Protein AF-A0A5N5E9S9-F1 (afdb_monomer_lite)

Radius of gyration: 21.29 Å; chains: 1; bounding box: 67×39×41 Å

Foldseek 3Di:
DDDDDDDDPVRVVVCVVCPPPDPVNVVVCVVPPPPPVPPVCVVVVQVVQVVVQKDWDWDPDPVDTDIDIGRDDPPPDD

Secondary structure (DSSP, 8-state):
--PPPPPPHHHHHHHHHHTT--HHHHHHHHHTS---SS-HHHHHHHHHHHHTT-EEEE-S-SSS--EEEEPPP-----

Sequence (78 aa):
MNQEPNPSRLETEITAKFAGIPNAQLIRKMEKAQDFGYDDEEFELNRRLKLGGLAWRWSGDFYRPTVEVYKPEVVDGE

Organism: Rhodococcus erythropolis (NCBI:txid1833)

pLDDT: mean 79.98, std 12.41, range [40.47, 93.06]

Structu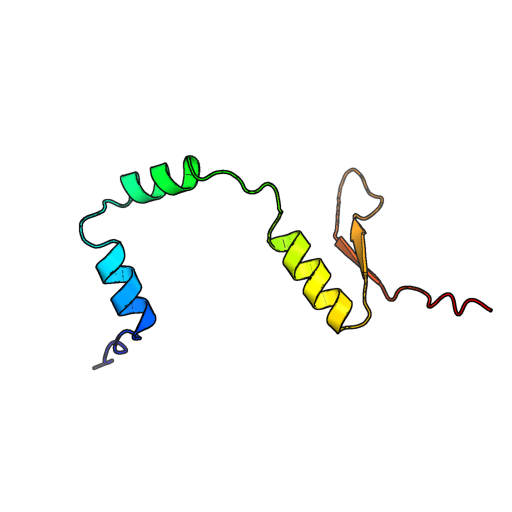re (mmCIF, N/CA/C/O backbone):
data_AF-A0A5N5E9S9-F1
#
_entry.id   AF-A0A5N5E9S9-F1
#
loop_
_atom_site.group_PDB
_atom_site.id
_atom_site.type_symbol
_atom_site.label_atom_id
_atom_site.label_alt_id
_atom_site.label_c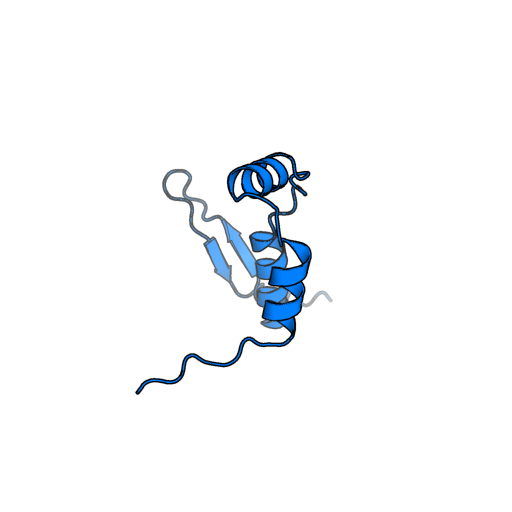omp_id
_atom_site.label_asym_id
_atom_site.label_entity_id
_atom_site.label_seq_id
_atom_site.pdbx_PDB_ins_code
_atom_site.Cartn_x
_atom_site.Cartn_y
_atom_site.Cartn_z
_atom_site.occupancy
_atom_site.B_iso_or_equiv
_atom_site.auth_seq_id
_atom_site.auth_comp_id
_atom_site.auth_asym_id
_atom_site.auth_atom_id
_atom_site.pdbx_PDB_model_num
ATOM 1 N N . MET A 1 1 ? -39.299 -9.672 -5.273 1.00 45.56 1 MET A N 1
ATOM 2 C CA . MET A 1 1 ? -38.604 -9.832 -3.980 1.00 45.56 1 MET A CA 1
ATOM 3 C C . MET A 1 1 ? -37.143 -10.060 -4.311 1.00 45.56 1 MET A C 1
ATOM 5 O O . MET A 1 1 ? -36.847 -11.075 -4.926 1.00 45.56 1 MET A O 1
ATOM 9 N N . ASN A 1 2 ? -36.269 -9.094 -4.030 1.00 55.00 2 ASN A N 1
ATOM 10 C CA . ASN A 1 2 ? -34.830 -9.285 -4.215 1.00 55.00 2 ASN A CA 1
ATOM 11 C C . ASN A 1 2 ? -34.347 -10.149 -3.050 1.00 55.00 2 ASN A C 1
ATOM 13 O O . ASN A 1 2 ? -34.413 -9.706 -1.907 1.00 55.00 2 ASN A O 1
ATOM 17 N N . GLN A 1 3 ? -33.969 -11.396 -3.328 1.00 57.09 3 GLN A N 1
ATOM 18 C CA . GLN A 1 3 ? -33.304 -12.237 -2.337 1.00 57.09 3 GLN A CA 1
ATOM 19 C C . GLN A 1 3 ? -31.941 -11.622 -2.037 1.00 57.09 3 GLN A C 1
ATOM 21 O O . GLN A 1 3 ? -31.160 -11.372 -2.957 1.00 57.09 3 GLN A O 1
ATOM 26 N N . GLU A 1 4 ? -31.675 -11.357 -0.762 1.00 67.62 4 GLU A N 1
ATOM 27 C CA . GLU A 1 4 ? -30.329 -11.016 -0.321 1.00 67.62 4 GLU A CA 1
ATOM 28 C C . GLU A 1 4 ? -29.403 -12.202 -0.631 1.00 67.62 4 GLU A C 1
ATOM 30 O O . GLU A 1 4 ? -29.800 -13.358 -0.436 1.00 67.62 4 GLU A O 1
ATOM 35 N N . PRO A 1 5 ? -28.206 -11.952 -1.186 1.00 74.94 5 PRO A N 1
ATOM 36 C CA . PRO A 1 5 ? -27.275 -13.021 -1.502 1.00 74.94 5 PRO A CA 1
ATOM 37 C C . PRO A 1 5 ? -26.899 -13.768 -0.220 1.00 74.94 5 PRO A C 1
ATOM 39 O O . PRO A 1 5 ? -26.633 -13.155 0.813 1.00 74.94 5 PRO A O 1
ATOM 42 N N . ASN A 1 6 ? -26.867 -15.101 -0.292 1.00 80.88 6 ASN A N 1
ATOM 43 C CA . ASN A 1 6 ? -26.360 -15.902 0.816 1.00 80.88 6 ASN A CA 1
ATOM 44 C C . ASN A 1 6 ? -24.899 -15.518 1.083 1.00 80.88 6 ASN A C 1
ATOM 46 O O . ASN A 1 6 ? -24.115 -15.475 0.127 1.00 80.88 6 ASN A O 1
ATOM 50 N N . PRO A 1 7 ? -24.520 -15.282 2.351 1.00 80.00 7 PRO A N 1
ATOM 51 C CA . PRO A 1 7 ? -23.150 -14.949 2.684 1.00 80.00 7 PRO A CA 1
ATOM 52 C C . PRO A 1 7 ? -22.232 -16.098 2.275 1.00 80.00 7 PRO A C 1
ATOM 54 O O . PRO A 1 7 ? -22.522 -17.282 2.475 1.00 80.00 7 PRO A O 1
ATOM 57 N N . SER A 1 8 ? -21.100 -15.735 1.694 1.00 87.50 8 SER A N 1
ATOM 58 C CA . SER A 1 8 ? -20.011 -16.650 1.418 1.00 87.50 8 SER A CA 1
ATOM 59 C C . SER A 1 8 ? -19.513 -17.305 2.709 1.00 87.50 8 SER A C 1
ATOM 61 O O . SER A 1 8 ? -19.697 -16.821 3.833 1.00 87.50 8 SER A O 1
ATOM 63 N N . ARG A 1 9 ? -18.812 -18.429 2.548 1.00 86.44 9 ARG A N 1
ATOM 64 C CA . ARG A 1 9 ? -18.141 -19.106 3.660 1.00 86.44 9 ARG A CA 1
ATOM 65 C C . ARG A 1 9 ? -17.197 -18.160 4.415 1.00 86.44 9 ARG A C 1
ATOM 67 O O . ARG A 1 9 ? -17.190 -18.172 5.641 1.00 86.44 9 ARG A O 1
ATOM 74 N N . LEU A 1 10 ? -16.447 -17.329 3.687 1.00 80.06 10 LEU A N 1
ATOM 75 C CA . LEU A 1 10 ? -15.515 -16.366 4.272 1.00 80.06 10 LEU A CA 1
ATOM 76 C C . LEU A 1 10 ? -16.244 -15.317 5.117 1.00 80.06 10 LEU A C 1
ATOM 78 O O . LEU A 1 10 ? -15.828 -15.043 6.238 1.00 80.06 10 LEU A O 1
ATOM 82 N N . GLU A 1 11 ? -17.348 -14.764 4.613 1.00 80.25 11 GLU A N 1
ATOM 83 C CA . GLU A 1 11 ? -18.161 -13.798 5.362 1.00 80.25 11 GLU A CA 1
ATOM 84 C C . GLU A 1 11 ? -18.706 -14.422 6.647 1.00 80.25 11 GLU A C 1
ATOM 86 O O . GLU A 1 11 ? -18.604 -13.820 7.711 1.00 80.25 11 GLU A O 1
ATOM 91 N N . THR A 1 12 ? -19.175 -15.670 6.577 1.00 88.81 12 THR A N 1
ATOM 92 C CA . THR A 1 12 ? -19.654 -16.409 7.754 1.00 88.81 12 THR A CA 1
ATOM 93 C C . THR A 1 12 ? -18.550 -16.593 8.803 1.00 88.81 12 THR A C 1
ATOM 95 O O . THR A 1 12 ? -18.767 -16.348 9.991 1.00 88.81 12 THR A O 1
ATOM 98 N N . GLU A 1 13 ? -17.349 -16.995 8.379 1.00 86.81 13 GLU A N 1
ATOM 99 C CA . GLU A 1 13 ? -16.193 -17.196 9.262 1.00 86.81 13 GLU A CA 1
ATOM 100 C C . GLU A 1 13 ? -15.712 -15.874 9.893 1.00 86.81 13 GLU A C 1
ATOM 102 O O . GLU A 1 13 ? -15.400 -15.829 11.087 1.00 86.81 13 GLU A O 1
ATOM 107 N N . ILE A 1 14 ? -15.708 -14.778 9.125 1.00 83.62 14 ILE A N 1
ATOM 108 C CA . ILE A 1 14 ? -15.374 -13.432 9.612 1.00 83.62 14 ILE A CA 1
ATOM 109 C C . ILE A 1 14 ? -16.414 -12.964 10.634 1.00 83.62 14 ILE A C 1
ATOM 111 O O . ILE A 1 14 ? -16.046 -12.553 11.736 1.00 83.62 14 ILE A O 1
ATOM 115 N N . THR A 1 15 ? -17.707 -13.060 10.316 1.00 84.00 15 THR A N 1
ATOM 116 C CA . THR A 1 15 ? -18.783 -12.652 11.227 1.00 84.00 15 THR A CA 1
ATOM 117 C C . THR A 1 15 ? -18.726 -13.435 12.534 1.00 84.00 15 THR A C 1
ATOM 119 O O . THR A 1 15 ? -18.814 -12.830 13.600 1.00 84.00 15 THR A O 1
ATOM 122 N N . ALA A 1 16 ? -18.504 -14.751 12.484 1.00 88.62 16 ALA A N 1
ATOM 123 C CA . ALA A 1 16 ? -18.360 -15.572 13.684 1.00 88.62 16 ALA A CA 1
ATOM 124 C C . ALA A 1 16 ? -17.151 -15.153 14.540 1.00 88.62 16 ALA A C 1
ATOM 126 O O . ALA A 1 16 ? -17.256 -15.066 15.762 1.00 88.62 16 ALA A O 1
ATOM 127 N N . LYS A 1 17 ? -16.014 -14.835 13.909 1.00 85.00 17 LYS A N 1
ATOM 128 C CA . LYS A 1 17 ? -14.782 -14.404 14.592 1.00 85.00 17 LYS A CA 1
ATOM 129 C C . LYS A 1 17 ? -14.935 -13.080 15.345 1.00 85.00 17 LYS A C 1
ATOM 131 O O . LYS A 1 17 ? -14.278 -12.878 16.367 1.00 85.00 17 LYS A O 1
ATOM 136 N N . PHE A 1 18 ? -15.765 -12.175 14.833 1.00 85.62 18 PHE A N 1
ATOM 137 C CA . PHE A 1 18 ? -15.980 -10.848 15.415 1.00 85.62 18 PHE A CA 1
ATOM 138 C C . PHE A 1 18 ? -17.330 -10.709 16.133 1.00 85.62 18 PHE A C 1
ATOM 140 O O . PHE A 1 18 ? -17.651 -9.629 16.633 1.00 85.62 18 PHE A O 1
ATOM 147 N N . ALA A 1 19 ? -18.101 -11.795 16.235 1.00 87.31 19 ALA A N 1
ATOM 148 C CA . ALA A 1 19 ? -19.370 -11.821 16.945 1.00 87.31 19 ALA A CA 1
ATOM 149 C C . ALA A 1 19 ? -19.185 -11.371 18.404 1.00 87.31 19 ALA A C 1
ATOM 151 O O . ALA A 1 19 ? -18.325 -11.870 19.129 1.00 87.31 19 ALA A O 1
ATOM 152 N N . GLY A 1 20 ? -19.992 -10.399 18.832 1.00 85.81 20 GLY A N 1
ATOM 153 C CA . GLY A 1 20 ? -19.929 -9.845 20.187 1.00 85.81 20 GLY A CA 1
ATOM 154 C C . GLY A 1 20 ? -18.791 -8.849 20.433 1.00 85.81 20 GLY A C 1
ATOM 155 O O . GLY A 1 20 ? -18.659 -8.372 21.557 1.00 85.81 20 GLY A O 1
ATOM 156 N N . ILE A 1 21 ? -17.995 -8.494 19.416 1.00 88.06 21 ILE A N 1
ATOM 157 C CA . ILE A 1 21 ? -16.989 -7.432 19.521 1.00 88.06 21 ILE A CA 1
ATOM 158 C C . ILE A 1 21 ? -17.599 -6.115 19.017 1.00 88.06 21 ILE A C 1
ATOM 160 O O . ILE A 1 21 ? -17.924 -6.011 17.835 1.00 88.06 21 ILE A O 1
ATOM 164 N N . PRO A 1 22 ? -17.741 -5.080 19.866 1.00 89.25 22 PRO A N 1
ATOM 165 C CA . PRO A 1 22 ? -18.225 -3.780 19.420 1.00 89.25 22 PRO A CA 1
ATOM 166 C C . PRO A 1 22 ? -17.255 -3.120 18.434 1.00 89.25 22 PRO A C 1
ATOM 168 O O . PRO A 1 22 ? -16.037 -3.208 18.605 1.00 89.25 22 PRO A O 1
ATOM 171 N N . ASN A 1 23 ? -17.781 -2.347 17.481 1.00 84.62 23 ASN A N 1
ATOM 172 C CA . ASN A 1 23 ? -16.970 -1.615 16.497 1.00 84.62 23 ASN A CA 1
ATOM 173 C C . ASN A 1 23 ? -15.872 -0.761 17.148 1.00 84.62 23 ASN A C 1
ATOM 175 O O . ASN A 1 23 ? -14.732 -0.768 16.695 1.00 84.62 23 ASN A O 1
ATOM 179 N N . ALA A 1 24 ? -16.170 -0.095 18.267 1.00 85.12 24 ALA A N 1
ATOM 180 C CA . ALA A 1 24 ? -15.184 0.700 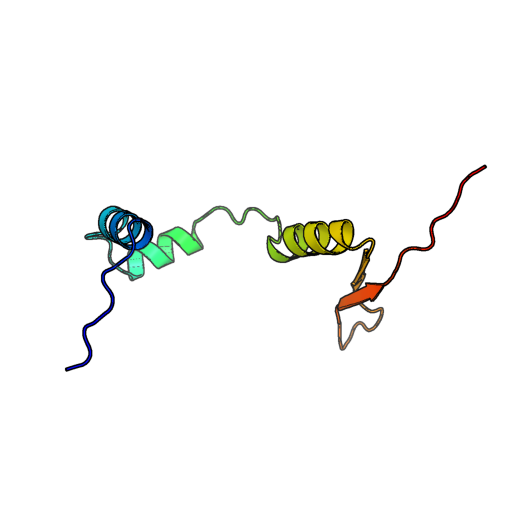19.002 1.00 85.12 24 ALA A CA 1
ATOM 181 C C . ALA A 1 24 ? -13.990 -0.136 19.503 1.00 85.12 24 ALA A C 1
ATOM 183 O O . ALA A 1 24 ? -12.871 0.361 19.600 1.00 85.12 24 ALA A O 1
ATOM 184 N N . GLN A 1 25 ? -14.209 -1.412 19.826 1.00 86.25 25 GLN A N 1
ATOM 185 C CA . GLN A 1 25 ? -13.147 -2.322 20.242 1.00 86.25 25 GLN A CA 1
ATOM 186 C C . GLN A 1 25 ? -12.345 -2.843 19.043 1.00 86.25 25 GLN A C 1
ATOM 188 O O . GLN A 1 25 ? -11.141 -3.041 19.183 1.00 86.25 25 GLN A O 1
ATOM 193 N N . LEU A 1 26 ? -12.976 -3.032 17.879 1.00 83.69 26 LEU A N 1
ATOM 194 C CA . LEU A 1 26 ? -12.277 -3.355 16.629 1.00 83.69 26 LEU A CA 1
ATOM 195 C C . LEU A 1 26 ? -11.350 -2.213 16.209 1.00 83.69 26 LEU A C 1
ATOM 197 O O . LEU A 1 26 ? -10.167 -2.451 15.99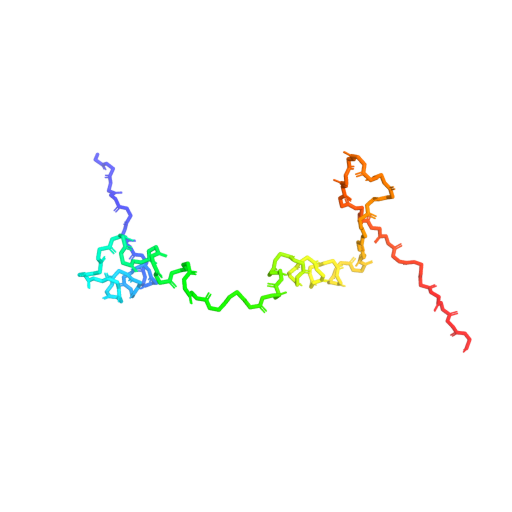1 1.00 83.69 26 LEU A O 1
ATOM 201 N N . ILE A 1 27 ? -11.855 -0.978 16.211 1.00 81.38 27 ILE A N 1
ATOM 202 C CA . ILE A 1 27 ? -11.079 0.226 15.878 1.00 81.38 27 ILE A CA 1
ATOM 203 C C . ILE A 1 27 ? -9.861 0.345 16.800 1.00 81.38 27 ILE A C 1
ATOM 205 O O . ILE A 1 27 ? -8.734 0.388 16.322 1.00 81.38 27 ILE A O 1
ATOM 209 N N . ARG A 1 28 ? -10.050 0.233 18.121 1.00 85.31 28 ARG A N 1
ATOM 210 C CA . ARG A 1 28 ? -8.934 0.253 19.087 1.00 85.31 28 ARG A CA 1
ATOM 211 C C . ARG A 1 28 ? -7.918 -0.869 18.885 1.00 85.31 28 ARG A C 1
ATOM 213 O O . ARG A 1 28 ? -6.773 -0.724 19.299 1.00 85.31 28 ARG A O 1
ATOM 220 N N . LYS A 1 29 ? -8.333 -2.021 18.348 1.00 82.25 29 LYS A N 1
ATOM 221 C CA . LYS A 1 29 ? -7.415 -3.118 18.009 1.00 82.25 29 LYS A CA 1
ATOM 222 C C . LYS A 1 29 ? -6.623 -2.803 16.743 1.00 82.25 29 LYS A C 1
ATOM 224 O O . LYS A 1 29 ? -5.449 -3.136 16.714 1.00 82.25 29 LYS A O 1
ATOM 229 N N . MET A 1 30 ? -7.241 -2.168 15.747 1.00 77.19 30 MET A N 1
ATOM 230 C CA . MET A 1 30 ? -6.572 -1.716 14.522 1.00 77.19 30 MET A CA 1
ATOM 231 C C . MET A 1 30 ? -5.555 -0.611 14.827 1.00 77.19 30 MET A C 1
ATOM 233 O O . MET A 1 30 ? -4.406 -0.728 14.436 1.00 77.19 30 MET A O 1
ATOM 237 N N . GLU A 1 31 ? -5.936 0.392 15.619 1.00 76.12 31 GLU A N 1
ATOM 238 C CA . GLU A 1 31 ? -5.055 1.501 16.032 1.00 76.12 31 GLU A CA 1
ATOM 239 C C . GLU A 1 31 ? -3.853 1.048 16.875 1.00 76.12 31 GLU A C 1
ATOM 241 O O . GLU A 1 31 ? -2.830 1.722 16.921 1.00 76.12 31 GLU A O 1
ATOM 246 N N . LYS A 1 32 ? -3.989 -0.075 17.591 1.00 80.75 32 LYS A N 1
ATOM 247 C CA . LYS A 1 32 ? -2.926 -0.667 18.419 1.00 80.75 32 LYS A CA 1
ATOM 248 C C . LYS A 1 32 ? -2.178 -1.795 17.726 1.00 80.75 32 LYS A C 1
ATOM 250 O O . LYS A 1 32 ? -1.236 -2.329 18.316 1.00 80.75 32 LYS A O 1
ATOM 255 N N . ALA A 1 33 ? -2.637 -2.224 16.552 1.00 76.62 33 ALA A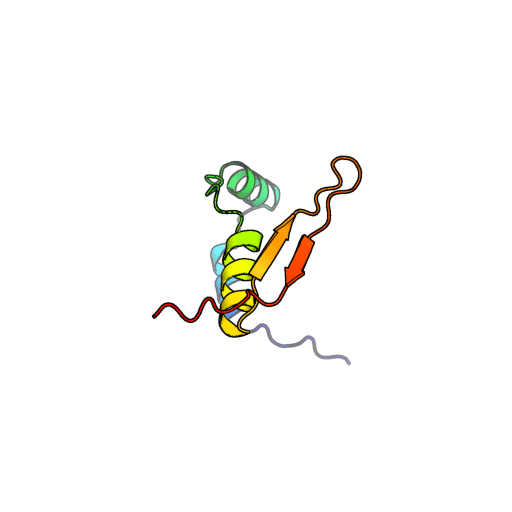 N 1
ATOM 256 C CA . ALA A 1 33 ? -1.896 -3.194 15.775 1.00 76.62 33 ALA A CA 1
ATOM 257 C C . ALA A 1 33 ? -0.527 -2.586 15.481 1.00 76.62 33 ALA A C 1
ATOM 259 O O . ALA A 1 33 ? -0.408 -1.378 15.274 1.00 76.62 33 ALA A O 1
ATOM 260 N N . GLN A 1 34 ? 0.509 -3.417 15.534 1.00 66.75 34 GLN A N 1
ATOM 261 C CA . GLN A 1 34 ? 1.826 -2.982 15.116 1.00 66.75 34 GLN A CA 1
ATOM 262 C C . GLN A 1 34 ? 1.695 -2.509 13.671 1.00 66.75 34 GLN A C 1
ATOM 264 O O . GLN A 1 34 ? 1.320 -3.301 12.807 1.00 66.75 34 GLN A O 1
ATOM 269 N N . ASP A 1 35 ? 1.949 -1.223 13.438 1.00 65.62 35 ASP A N 1
ATOM 270 C CA . ASP A 1 35 ? 2.187 -0.736 12.092 1.00 65.62 35 ASP A CA 1
ATOM 271 C C . ASP A 1 35 ? 3.391 -1.526 11.591 1.00 65.62 35 ASP A C 1
ATOM 273 O O . ASP A 1 35 ? 4.489 -1.451 12.156 1.00 65.62 35 ASP A O 1
ATOM 277 N N . PHE A 1 36 ? 3.148 -2.414 10.631 1.00 58.19 36 PHE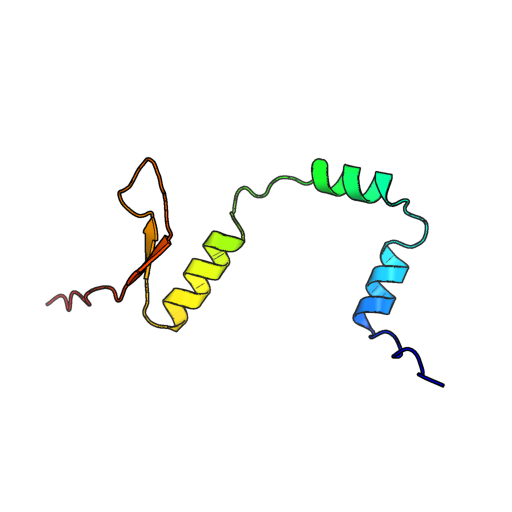 A N 1
ATOM 278 C CA . PHE A 1 36 ? 4.187 -3.311 10.161 1.00 58.19 36 PHE A CA 1
ATOM 279 C C . PHE A 1 36 ? 5.266 -2.538 9.395 1.00 58.19 36 PHE A C 1
ATOM 281 O O . PHE A 1 36 ? 6.290 -3.138 9.079 1.00 58.19 36 PHE A O 1
ATOM 288 N N . GLY A 1 37 ? 5.074 -1.236 9.121 1.00 54.59 37 GLY A N 1
ATOM 289 C CA . GLY A 1 37 ? 6.057 -0.349 8.492 1.00 54.59 37 GLY A CA 1
ATOM 290 C C . GLY A 1 37 ? 6.406 -0.731 7.051 1.00 54.59 37 GLY A C 1
ATOM 291 O O . GLY A 1 37 ? 7.112 0.006 6.369 1.00 54.59 37 GLY A O 1
ATOM 292 N N . TYR A 1 38 ? 5.917 -1.879 6.587 1.00 53.62 38 TYR A N 1
ATOM 293 C CA . TYR A 1 38 ? 5.755 -2.205 5.190 1.00 53.62 38 TYR A CA 1
ATOM 294 C C . TYR A 1 38 ? 4.482 -1.507 4.747 1.00 53.62 38 TYR A C 1
ATOM 296 O O . TYR A 1 38 ? 3.391 -1.915 5.141 1.00 53.62 38 TYR A O 1
ATOM 304 N N . ASP A 1 39 ? 4.644 -0.454 3.959 1.00 63.25 39 ASP A N 1
ATOM 305 C CA . ASP A 1 39 ? 3.567 0.064 3.135 1.00 63.25 39 ASP A CA 1
ATOM 306 C C . ASP A 1 39 ? 3.153 -1.089 2.202 1.00 63.25 39 ASP A C 1
ATOM 308 O O . ASP A 1 39 ? 3.878 -1.476 1.278 1.00 63.25 39 ASP A O 1
ATOM 312 N N . ASP A 1 40 ? 2.070 -1.781 2.552 1.00 64.25 40 ASP A N 1
ATOM 313 C CA . ASP A 1 40 ? 1.569 -2.945 1.822 1.00 64.25 40 ASP A CA 1
ATOM 314 C C . ASP A 1 40 ? 1.223 -2.570 0.378 1.00 64.25 40 ASP A C 1
ATOM 316 O O . ASP A 1 40 ? 1.361 -3.392 -0.537 1.00 64.25 40 ASP A O 1
ATOM 320 N N . GLU A 1 41 ? 0.892 -1.298 0.170 1.00 72.38 41 GLU A N 1
ATOM 321 C CA . GLU A 1 41 ? 0.731 -0.664 -1.126 1.00 72.38 41 GLU A CA 1
ATOM 322 C C . GLU A 1 41 ? 2.048 -0.660 -1.914 1.00 72.38 41 GLU A C 1
ATOM 324 O O . GLU A 1 41 ? 2.065 -1.116 -3.059 1.00 72.38 41 GLU A O 1
ATOM 329 N N . GLU A 1 42 ? 3.171 -0.248 -1.314 1.00 75.94 42 GLU A N 1
ATOM 330 C CA . GLU A 1 42 ? 4.494 -0.279 -1.953 1.00 75.94 42 GLU A CA 1
ATOM 331 C C . GLU A 1 42 ? 4.944 -1.715 -2.265 1.00 75.94 42 GLU A C 1
ATOM 333 O O . GLU A 1 42 ? 5.471 -1.989 -3.352 1.00 75.94 42 GLU A O 1
ATOM 338 N N . PHE A 1 43 ? 4.732 -2.661 -1.347 1.00 80.62 43 PHE A N 1
ATOM 339 C CA . PHE A 1 43 ? 5.108 -4.058 -1.571 1.00 80.62 43 PHE A CA 1
ATOM 340 C C . PHE A 1 43 ? 4.317 -4.682 -2.729 1.00 80.62 43 PHE A C 1
ATOM 342 O O . PHE A 1 43 ? 4.902 -5.299 -3.628 1.00 80.62 43 PHE A O 1
ATOM 349 N N . GLU A 1 44 ? 2.994 -4.510 -2.747 1.00 85.50 44 GLU A N 1
ATOM 350 C CA . GLU A 1 44 ? 2.151 -5.044 -3.817 1.00 85.50 44 GLU A CA 1
ATOM 351 C C . GLU A 1 44 ? 2.370 -4.293 -5.142 1.00 85.50 44 GLU A C 1
ATOM 353 O O . GLU A 1 44 ? 2.368 -4.925 -6.203 1.00 85.50 44 GLU A O 1
ATOM 358 N N . LEU A 1 45 ? 2.648 -2.985 -5.110 1.00 83.94 45 LEU A N 1
ATOM 359 C CA . LEU A 1 45 ? 3.029 -2.203 -6.289 1.00 83.94 45 LEU A CA 1
ATOM 360 C C . LEU A 1 45 ? 4.322 -2.743 -6.908 1.00 83.94 45 LEU A C 1
ATOM 362 O O . LEU A 1 45 ? 4.351 -3.067 -8.099 1.00 83.94 45 LEU A O 1
ATOM 366 N N . ASN A 1 46 ? 5.364 -2.937 -6.095 1.00 86.50 46 ASN A N 1
ATOM 367 C CA . ASN A 1 46 ? 6.623 -3.542 -6.528 1.00 86.50 46 ASN A CA 1
ATOM 368 C C . ASN A 1 46 ? 6.405 -4.945 -7.108 1.00 86.50 46 ASN A C 1
ATOM 370 O O . ASN A 1 46 ? 6.924 -5.273 -8.179 1.00 86.50 46 ASN A O 1
ATOM 374 N N . ARG A 1 47 ? 5.600 -5.776 -6.436 1.00 88.31 47 ARG A N 1
ATOM 375 C CA . ARG A 1 47 ? 5.284 -7.131 -6.897 1.00 88.31 47 ARG A CA 1
ATOM 376 C C . ARG A 1 47 ? 4.581 -7.125 -8.257 1.00 88.31 47 ARG A C 1
ATOM 378 O O . ARG A 1 47 ? 4.989 -7.872 -9.147 1.00 88.31 47 ARG A O 1
ATOM 385 N N . ARG A 1 48 ? 3.549 -6.295 -8.442 1.00 89.56 48 ARG A N 1
ATOM 386 C CA . ARG A 1 48 ? 2.778 -6.207 -9.697 1.00 89.56 48 ARG A CA 1
ATOM 387 C C . ARG A 1 48 ? 3.600 -5.663 -10.853 1.00 89.56 48 ARG A C 1
ATOM 389 O O . ARG A 1 48 ? 3.551 -6.224 -11.945 1.00 89.56 48 ARG A O 1
ATOM 396 N N . LEU A 1 49 ? 4.364 -4.600 -10.621 1.00 90.62 49 LEU A N 1
ATOM 397 C CA . LEU A 1 49 ? 5.174 -3.986 -11.669 1.00 90.62 49 LEU A CA 1
ATOM 398 C C . LEU A 1 49 ? 6.291 -4.922 -12.125 1.00 90.62 49 LEU A C 1
ATOM 400 O O . LEU A 1 49 ? 6.480 -5.092 -13.329 1.00 90.62 49 LEU A O 1
ATOM 404 N N . LYS A 1 50 ? 6.927 -5.649 -11.197 1.00 90.00 50 LYS A N 1
ATOM 405 C CA . LYS A 1 50 ? 7.928 -6.666 -11.536 1.00 90.00 50 LYS A CA 1
ATOM 406 C C . LYS A 1 50 ? 7.364 -7.780 -12.426 1.00 90.00 50 LYS A C 1
ATOM 408 O O . LYS A 1 50 ? 8.040 -8.192 -13.364 1.00 90.00 50 LYS A O 1
ATOM 413 N N . LEU A 1 51 ? 6.127 -8.235 -12.185 1.00 89.62 51 LEU A N 1
ATOM 414 C CA . LEU A 1 51 ? 5.453 -9.212 -13.058 1.00 89.62 51 LEU A CA 1
ATOM 415 C C . LEU A 1 51 ? 5.230 -8.679 -14.484 1.00 89.62 51 LEU A C 1
ATOM 417 O O . LEU A 1 51 ? 5.193 -9.464 -15.426 1.00 89.62 51 LEU A O 1
ATOM 421 N N . GLY A 1 52 ? 5.095 -7.360 -14.642 1.00 88.94 52 GLY A N 1
ATOM 422 C CA . GLY A 1 52 ? 4.949 -6.685 -15.933 1.00 88.94 52 GLY A CA 1
ATOM 423 C C . GLY A 1 52 ? 6.258 -6.195 -16.560 1.00 88.94 52 GLY A C 1
ATOM 424 O O . GLY A 1 52 ? 6.202 -5.543 -17.601 1.00 88.94 52 GLY A O 1
ATOM 425 N N . GLY A 1 53 ? 7.418 -6.456 -15.942 1.00 91.69 53 GLY A N 1
ATOM 426 C CA . GLY A 1 53 ? 8.701 -5.903 -16.393 1.00 91.69 53 GLY A CA 1
ATOM 427 C C . GLY A 1 53 ? 8.772 -4.376 -16.281 1.00 91.69 53 GLY A C 1
ATOM 428 O O . GLY A 1 53 ? 9.394 -3.720 -17.112 1.00 91.69 53 GLY A O 1
ATOM 429 N N . LEU A 1 54 ? 8.088 -3.806 -15.292 1.00 92.94 54 LEU A N 1
ATOM 430 C CA . LEU A 1 54 ? 8.027 -2.377 -15.012 1.00 92.94 54 LEU A CA 1
ATOM 431 C C . LEU A 1 54 ? 8.662 -2.078 -13.652 1.00 92.94 54 LEU A C 1
ATOM 433 O O . LEU A 1 54 ? 8.744 -2.937 -12.775 1.00 92.94 54 LEU A O 1
ATOM 437 N N . ALA A 1 55 ? 9.078 -0.832 -13.481 1.00 93.00 55 ALA A N 1
ATOM 438 C CA . ALA A 1 55 ? 9.544 -0.260 -12.229 1.00 93.00 55 ALA A CA 1
ATOM 439 C C . ALA A 1 55 ? 8.790 1.047 -11.958 1.00 93.00 55 ALA A C 1
ATOM 441 O O . ALA A 1 55 ? 8.086 1.559 -12.832 1.00 93.00 55 ALA A O 1
ATOM 442 N N . TRP A 1 56 ? 8.923 1.585 -10.749 1.00 92.12 56 TRP A N 1
ATOM 443 C CA . TRP A 1 56 ? 8.351 2.880 -10.404 1.00 92.12 56 TRP A CA 1
ATOM 444 C C . TRP A 1 56 ? 9.303 3.707 -9.547 1.00 92.12 56 TRP A C 1
ATOM 446 O O . TRP A 1 56 ? 10.266 3.187 -8.985 1.00 92.12 56 TRP A O 1
ATOM 456 N N . ARG A 1 57 ? 9.033 5.008 -9.476 1.00 89.06 57 ARG A N 1
ATOM 457 C CA . ARG A 1 57 ? 9.691 5.956 -8.575 1.00 89.06 57 ARG A CA 1
ATOM 458 C C . ARG A 1 57 ? 8.741 7.103 -8.239 1.00 89.06 57 ARG A C 1
ATOM 460 O O . ARG A 1 57 ? 7.789 7.354 -8.977 1.00 89.06 57 ARG A O 1
ATOM 467 N N . TRP A 1 58 ? 9.029 7.837 -7.173 1.00 89.12 58 TRP A N 1
ATOM 468 C CA . TRP A 1 58 ? 8.406 9.139 -6.947 1.00 89.12 58 TRP A CA 1
ATOM 469 C C . TRP A 1 58 ? 8.910 10.160 -7.972 1.00 89.12 58 TRP A C 1
ATOM 471 O O . TRP A 1 58 ? 10.091 10.164 -8.329 1.00 89.12 58 TRP A O 1
ATOM 481 N N . SER A 1 59 ? 8.023 11.038 -8.433 1.00 89.81 59 SER A N 1
ATOM 482 C CA . SER A 1 59 ? 8.384 12.183 -9.263 1.00 89.81 59 SER A CA 1
ATOM 483 C C . SER A 1 59 ? 9.348 13.105 -8.523 1.00 89.81 59 SER A C 1
ATOM 485 O O . SER A 1 59 ? 9.229 13.289 -7.313 1.00 89.81 59 SER A O 1
ATOM 487 N N . GLY A 1 60 ? 10.232 13.778 -9.259 1.00 88.75 60 GLY A N 1
ATOM 488 C CA . GLY A 1 60 ? 11.146 14.773 -8.682 1.00 88.75 60 GLY A CA 1
ATOM 489 C C . GLY A 1 60 ? 10.477 16.068 -8.193 1.00 88.75 60 GLY A C 1
ATOM 490 O O . GLY A 1 60 ? 11.165 16.930 -7.650 1.00 88.75 60 GLY A O 1
ATOM 491 N N . ASP A 1 61 ? 9.165 16.238 -8.400 1.00 87.19 61 ASP A N 1
ATOM 492 C CA . ASP A 1 61 ? 8.409 17.396 -7.914 1.00 87.19 61 ASP A CA 1
ATOM 493 C C . ASP A 1 61 ? 8.105 17.262 -6.414 1.00 87.19 61 ASP A C 1
ATOM 495 O O . ASP A 1 61 ? 7.269 16.463 -5.988 1.00 87.19 61 ASP A O 1
ATOM 499 N N . PHE A 1 62 ? 8.773 18.093 -5.613 1.00 79.06 62 PHE A N 1
ATOM 500 C CA . PHE A 1 62 ? 8.607 18.145 -4.160 1.00 79.06 62 PHE A CA 1
ATOM 501 C C . PHE A 1 62 ? 7.269 18.735 -3.701 1.00 79.06 62 PHE A C 1
ATOM 503 O O . PHE A 1 62 ? 6.844 18.476 -2.577 1.00 79.06 62 PHE A O 1
ATOM 510 N N . TYR A 1 63 ? 6.612 19.547 -4.529 1.00 85.19 63 TYR A N 1
ATOM 511 C CA . TYR A 1 63 ? 5.356 20.212 -4.177 1.00 85.19 63 TYR A CA 1
ATOM 512 C C . TYR A 1 63 ? 4.133 19.425 -4.650 1.00 85.19 63 TYR A C 1
ATOM 514 O O . TYR A 1 63 ? 3.034 19.629 -4.128 1.00 85.19 63 TYR A O 1
ATOM 522 N N . ARG A 1 64 ? 4.308 18.539 -5.635 1.00 83.62 64 ARG A N 1
ATOM 523 C CA . ARG A 1 64 ? 3.263 17.655 -6.169 1.00 83.62 64 ARG A CA 1
ATOM 524 C C . ARG A 1 64 ? 3.828 16.262 -6.466 1.00 83.62 64 ARG A C 1
ATOM 526 O O . ARG A 1 64 ? 3.951 15.896 -7.635 1.00 83.62 64 ARG A O 1
ATOM 533 N N . PRO A 1 65 ? 4.153 15.476 -5.428 1.00 84.50 65 PRO A N 1
ATOM 534 C CA . PRO A 1 65 ? 4.674 14.134 -5.623 1.00 84.50 65 PRO A CA 1
ATOM 535 C C . PRO A 1 65 ? 3.634 13.252 -6.322 1.00 84.50 65 PRO A C 1
ATOM 537 O O . PRO A 1 65 ? 2.466 13.198 -5.938 1.00 84.50 65 PRO A O 1
ATOM 540 N N . THR A 1 66 ? 4.073 12.551 -7.359 1.00 87.75 66 THR A N 1
ATOM 541 C CA . THR A 1 66 ? 3.297 11.561 -8.108 1.00 87.75 66 THR A CA 1
ATOM 542 C C . THR A 1 66 ? 4.123 10.292 -8.292 1.00 87.75 66 THR A C 1
ATOM 544 O O . THR A 1 66 ? 5.347 10.315 -8.173 1.00 87.75 66 THR A O 1
ATOM 547 N N . VAL A 1 67 ? 3.458 9.170 -8.558 1.00 88.38 67 VAL A N 1
ATOM 548 C CA . VAL A 1 67 ? 4.117 7.896 -8.872 1.00 88.38 67 VAL A CA 1
ATOM 549 C C . VAL A 1 67 ? 4.360 7.822 -10.378 1.00 88.38 67 VAL A C 1
ATOM 551 O O . VAL A 1 67 ? 3.417 7.857 -11.168 1.00 88.38 67 VAL A O 1
ATOM 554 N N . GLU A 1 68 ? 5.620 7.688 -10.780 1.00 92.12 68 GLU A N 1
ATOM 555 C CA . GLU A 1 68 ? 6.032 7.483 -12.169 1.00 92.12 68 GLU A CA 1
ATOM 556 C C . GLU A 1 68 ? 6.338 6.000 -12.404 1.00 92.12 68 GLU A C 1
ATOM 558 O O . GLU A 1 68 ? 7.229 5.450 -11.760 1.00 92.12 68 GLU A O 1
ATOM 563 N N . VAL A 1 69 ? 5.642 5.356 -13.346 1.00 92.62 69 VAL A N 1
ATOM 564 C CA . VAL A 1 69 ? 5.896 3.964 -13.762 1.00 92.62 69 VAL A CA 1
ATOM 565 C C . VAL A 1 69 ? 6.653 3.956 -15.086 1.00 92.62 69 VAL A C 1
ATOM 567 O O . VAL A 1 69 ? 6.260 4.634 -16.034 1.00 92.62 69 VAL A O 1
ATOM 570 N N . TYR A 1 70 ? 7.722 3.169 -15.176 1.00 92.69 70 TYR A N 1
ATOM 571 C CA . TYR A 1 70 ? 8.596 3.123 -16.345 1.00 92.69 70 TYR A CA 1
ATOM 572 C C . TYR A 1 70 ? 9.069 1.701 -16.660 1.00 92.69 70 TYR A C 1
ATOM 574 O O . TYR A 1 70 ? 9.030 0.803 -15.819 1.00 92.69 70 TYR A O 1
ATOM 582 N N . LYS A 1 71 ? 9.525 1.492 -17.899 1.00 93.06 71 LYS A N 1
ATOM 583 C CA . LYS A 1 71 ? 10.260 0.281 -18.277 1.00 93.06 71 LYS A CA 1
ATOM 584 C C . LYS A 1 71 ? 11.727 0.482 -17.897 1.00 93.06 71 LYS A C 1
ATOM 586 O O . LYS A 1 71 ? 12.320 1.430 -18.410 1.00 93.06 71 LYS A O 1
ATOM 591 N N . PRO A 1 72 ? 12.307 -0.341 -17.009 1.00 87.88 72 PRO A N 1
ATOM 592 C CA . PRO A 1 72 ? 13.732 -0.269 -16.740 1.00 87.88 72 PRO A CA 1
ATOM 593 C C . PRO A 1 72 ? 14.491 -0.609 -18.025 1.00 87.88 72 PRO A C 1
ATOM 595 O O . PRO A 1 72 ? 14.132 -1.551 -18.734 1.00 87.88 72 PRO A O 1
ATOM 598 N N . GLU A 1 73 ? 15.521 0.171 -18.340 1.00 83.62 73 GLU A N 1
ATOM 599 C CA . GLU A 1 73 ? 16.462 -0.199 -19.392 1.00 83.62 73 GLU A CA 1
ATOM 600 C C . GLU A 1 73 ? 17.147 -1.493 -18.950 1.00 83.62 73 GLU A C 1
ATOM 602 O O . GLU A 1 73 ? 17.726 -1.563 -17.862 1.00 83.62 73 GLU A O 1
ATOM 607 N N . VAL A 1 74 ? 17.014 -2.549 -19.752 1.00 68.38 74 VAL A N 1
ATOM 608 C CA . VAL A 1 74 ? 17.779 -3.772 -19.528 1.00 68.38 74 VAL A CA 1
ATOM 609 C C . VAL A 1 74 ? 19.219 -3.400 -19.841 1.00 68.38 74 VAL A C 1
ATOM 611 O O . VAL A 1 74 ? 19.578 -3.212 -21.000 1.00 68.38 74 VAL A O 1
ATOM 614 N N . VAL A 1 75 ? 20.035 -3.215 -18.806 1.00 60.03 75 VAL A N 1
ATOM 615 C CA . VAL A 1 75 ? 21.482 -3.204 -18.991 1.00 60.03 75 VAL A CA 1
ATOM 616 C C . VAL A 1 75 ? 21.850 -4.659 -19.249 1.00 60.03 75 VAL A C 1
ATOM 618 O O . VAL A 1 75 ? 22.061 -5.422 -18.308 1.00 60.03 75 VAL A O 1
ATOM 621 N N . ASP A 1 76 ? 21.824 -5.063 -20.518 1.00 54.25 76 ASP A N 1
ATOM 622 C CA . ASP A 1 76 ? 22.452 -6.304 -20.960 1.00 54.25 76 ASP A CA 1
ATOM 623 C C . ASP A 1 76 ? 23.955 -6.137 -20.698 1.00 54.25 76 ASP A C 1
ATOM 625 O O . ASP A 1 76 ? 24.682 -5.524 -21.478 1.00 54.25 76 ASP A O 1
ATOM 629 N N . GLY A 1 77 ? 24.388 -6.565 -19.513 1.00 55.47 77 GLY A N 1
ATOM 630 C CA . GLY A 1 77 ? 25.795 -6.630 -19.152 1.00 55.47 77 GLY A CA 1
ATOM 631 C C . GLY A 1 77 ? 26.482 -7.734 -19.951 1.00 55.47 77 GLY A C 1
ATOM 632 O O . GLY A 1 77 ? 25.970 -8.853 -20.009 1.00 55.47 77 GLY A O 1
ATOM 633 N N . GLU A 1 78 ? 27.612 -7.373 -20.561 1.00 40.47 78 GLU A N 1
ATOM 634 C CA . GLU A 1 78 ? 28.627 -8.263 -21.147 1.00 40.47 78 GLU A CA 1
ATOM 635 C C . GLU A 1 78 ? 29.049 -9.416 -20.222 1.00 40.47 78 GLU A C 1
ATOM 637 O O . GLU A 1 78 ? 29.143 -9.206 -18.988 1.00 40.47 78 GLU A O 1
#